Protein AF-A0A969TX39-F1 (afdb_mon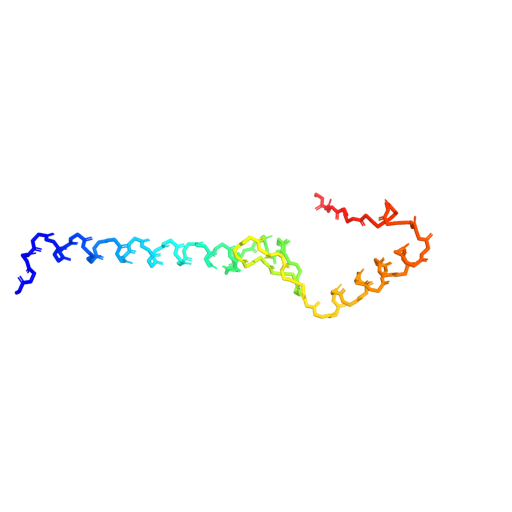omer_lite)

Foldseek 3Di:
DPDPVVVVVVVVVVVVVVVVVCVLVVVFPADDDPPRPPDDPAWGDRRPDTGGHCVVVVVLVVVCVVCVVVVNNVPSDDDDDD

Structure (mmCIF, N/CA/C/O backbone):
data_AF-A0A969TX39-F1
#
_entry.id   AF-A0A969TX39-F1
#
loop_
_atom_site.group_PDB
_atom_site.id
_atom_site.type_symbol
_atom_site.label_atom_id
_atom_site.label_alt_id
_atom_site.label_comp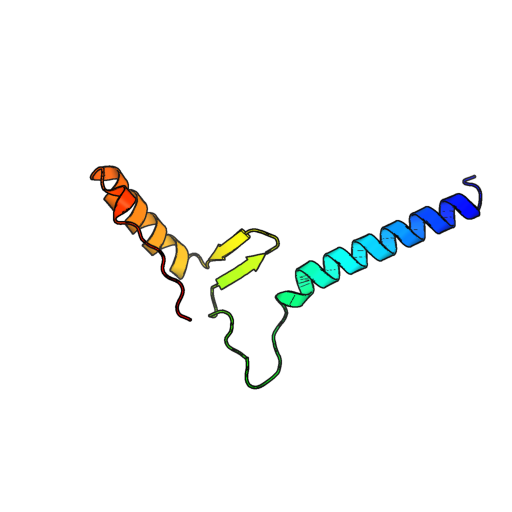_id
_atom_site.label_asym_id
_atom_site.label_entity_id
_atom_site.label_seq_id
_atom_site.pdbx_PDB_ins_code
_atom_site.Cartn_x
_atom_site.Cartn_y
_atom_site.Cartn_z
_atom_site.occupancy
_atom_site.B_iso_or_equiv
_atom_site.auth_seq_id
_atom_site.auth_comp_id
_atom_site.auth_asym_id
_atom_site.auth_atom_id
_atom_site.pdbx_PDB_model_num
ATOM 1 N N . MET A 1 1 ? -3.961 -2.899 -43.701 1.00 60.53 1 MET A N 1
ATOM 2 C CA . MET A 1 1 ? -2.580 -2.626 -43.252 1.00 60.53 1 MET A CA 1
ATOM 3 C C . MET A 1 1 ? -2.599 -1.240 -42.624 1.00 60.53 1 MET A C 1
ATOM 5 O O . MET A 1 1 ? -3.199 -0.360 -43.222 1.00 60.53 1 MET A O 1
ATOM 9 N N . LEU A 1 2 ? -2.106 -1.058 -41.396 1.00 65.12 2 LEU A N 1
ATOM 10 C CA . LEU A 1 2 ? -2.064 0.280 -40.789 1.00 65.12 2 LEU A CA 1
ATOM 11 C C . LEU A 1 2 ? -1.075 1.145 -41.574 1.00 65.12 2 LEU A C 1
ATOM 13 O O . LEU A 1 2 ? 0.043 0.706 -41.828 1.00 65.12 2 LEU A O 1
ATOM 17 N N . GLU A 1 3 ? -1.491 2.357 -41.938 1.00 84.56 3 GLU A N 1
ATOM 18 C CA . GLU A 1 3 ? -0.608 3.342 -42.565 1.00 84.56 3 GLU A CA 1
ATOM 19 C C . GLU A 1 3 ? 0.627 3.561 -41.683 1.00 84.56 3 GLU A C 1
ATOM 21 O O . GLU A 1 3 ? 0.501 3.768 -40.470 1.00 84.56 3 GLU A O 1
ATOM 26 N N . LEU A 1 4 ? 1.816 3.528 -42.291 1.00 83.44 4 LEU A N 1
ATOM 27 C CA . LEU A 1 4 ? 3.105 3.615 -41.596 1.00 83.44 4 LEU A CA 1
ATOM 28 C C . LEU A 1 4 ? 3.172 4.754 -40.548 1.00 83.44 4 LEU A C 1
ATOM 30 O O . LEU A 1 4 ? 3.652 4.504 -39.440 1.00 83.44 4 LEU A O 1
ATOM 34 N N . PRO A 1 5 ? 2.622 5.963 -40.795 1.00 86.88 5 PRO A N 1
ATOM 35 C CA . PRO A 1 5 ? 2.606 7.033 -39.796 1.00 86.88 5 PRO A CA 1
ATOM 36 C C . PRO A 1 5 ? 1.801 6.702 -38.530 1.00 86.88 5 PRO A C 1
ATOM 38 O O . PRO A 1 5 ? 2.210 7.076 -37.432 1.00 86.88 5 PRO A O 1
ATOM 41 N N . LYS A 1 6 ? 0.681 5.976 -38.656 1.00 83.81 6 LYS A N 1
ATOM 42 C CA . LYS A 1 6 ? -0.144 5.567 -37.506 1.00 83.81 6 LYS A CA 1
ATOM 43 C C . LYS A 1 6 ? 0.558 4.500 -36.676 1.00 83.81 6 LYS A C 1
ATOM 45 O O . LYS A 1 6 ? 0.511 4.554 -35.452 1.00 83.81 6 LYS A O 1
ATOM 50 N N . LEU A 1 7 ? 1.249 3.568 -37.332 1.00 85.25 7 LEU A N 1
ATOM 51 C CA . LEU A 1 7 ? 2.040 2.549 -36.644 1.00 85.25 7 LEU A CA 1
ATOM 52 C C . LEU A 1 7 ? 3.162 3.190 -35.808 1.00 85.25 7 LEU A C 1
ATOM 54 O O . LEU A 1 7 ? 3.339 2.840 -34.645 1.00 85.25 7 LEU A O 1
ATOM 58 N N . ILE A 1 8 ? 3.857 4.187 -36.367 1.00 87.00 8 ILE A N 1
ATOM 59 C CA . ILE A 1 8 ? 4.909 4.935 -35.660 1.00 87.00 8 ILE A CA 1
ATOM 60 C C . ILE A 1 8 ? 4.351 5.659 -34.427 1.00 87.00 8 ILE A C 1
ATOM 62 O O . ILE A 1 8 ? 4.987 5.646 -33.374 1.00 87.00 8 ILE A O 1
ATOM 66 N N . GLN A 1 9 ? 3.172 6.278 -34.531 1.00 87.69 9 GLN A N 1
ATOM 67 C CA . GLN A 1 9 ? 2.544 6.961 -33.393 1.00 87.69 9 GLN A CA 1
ATOM 68 C C . GLN A 1 9 ? 2.167 5.990 -32.272 1.00 87.69 9 GLN A C 1
ATOM 70 O O . GLN A 1 9 ? 2.424 6.281 -31.107 1.00 87.69 9 GLN A O 1
ATOM 75 N N . ILE A 1 10 ? 1.623 4.821 -32.620 1.00 85.88 10 ILE A N 1
ATOM 76 C CA . ILE A 1 10 ? 1.274 3.787 -31.639 1.00 85.88 10 ILE A CA 1
ATOM 77 C C . ILE A 1 10 ? 2.534 3.296 -30.921 1.00 85.88 10 ILE A C 1
ATOM 79 O O . ILE A 1 10 ? 2.562 3.280 -29.696 1.00 85.88 10 ILE A O 1
ATOM 83 N N . VAL A 1 11 ? 3.601 2.967 -31.654 1.00 87.81 11 VAL A N 1
ATOM 84 C CA . VAL A 1 11 ? 4.855 2.492 -31.045 1.00 87.81 11 VAL A CA 1
ATOM 85 C C . VAL A 1 11 ? 5.458 3.543 -30.106 1.00 87.81 11 VAL A C 1
ATOM 87 O O . VAL A 1 11 ? 5.911 3.196 -29.019 1.00 87.81 11 VAL A O 1
ATOM 90 N N . LYS A 1 12 ? 5.419 4.830 -30.475 1.00 84.00 12 LYS A N 1
ATOM 91 C CA . LYS A 1 12 ? 5.892 5.917 -29.602 1.00 84.00 12 LYS A CA 1
ATOM 92 C C . LYS A 1 12 ? 5.072 6.036 -28.320 1.00 84.00 12 LYS A C 1
ATOM 94 O O . LYS A 1 12 ? 5.663 6.089 -27.249 1.00 84.00 12 LYS A O 1
ATOM 99 N N . ALA A 1 13 ? 3.744 6.005 -28.422 1.00 83.12 13 ALA A N 1
ATOM 100 C CA . ALA A 1 13 ? 2.867 6.059 -27.254 1.00 83.12 13 ALA A CA 1
ATOM 101 C C . ALA A 1 13 ? 3.090 4.863 -26.310 1.00 83.12 13 ALA A C 1
ATOM 103 O O . ALA A 1 13 ? 3.088 5.022 -25.093 1.00 83.12 13 ALA A O 1
ATOM 104 N N . TRP A 1 14 ? 3.343 3.673 -26.862 1.00 81.94 14 TRP A N 1
ATOM 105 C CA . TRP A 1 14 ? 3.685 2.484 -26.078 1.00 81.94 14 TRP A CA 1
ATOM 106 C C . TRP A 1 14 ? 5.043 2.606 -25.377 1.00 81.94 14 TRP A C 1
ATOM 108 O O . TRP A 1 14 ? 5.151 2.256 -24.207 1.00 81.94 14 TRP A O 1
ATOM 118 N N . LEU A 1 15 ? 6.067 3.136 -26.051 1.00 81.44 15 LEU A N 1
ATOM 119 C CA . LEU A 1 15 ? 7.377 3.380 -25.435 1.00 81.44 15 LEU A CA 1
ATOM 120 C C . LEU A 1 15 ? 7.306 4.443 -24.331 1.00 81.44 15 LEU A C 1
ATOM 122 O O . LEU A 1 15 ? 7.955 4.302 -23.298 1.00 81.44 15 LEU A O 1
ATOM 126 N N . GLU A 1 16 ? 6.507 5.491 -24.527 1.00 74.81 16 GLU A N 1
ATOM 127 C CA . GLU A 1 16 ? 6.254 6.507 -23.502 1.00 74.81 16 GLU A CA 1
ATOM 128 C C . GLU A 1 16 ? 5.504 5.925 -22.299 1.00 74.81 16 GLU A C 1
ATOM 130 O O . GLU A 1 16 ? 5.864 6.223 -21.162 1.00 74.81 16 GLU A O 1
ATOM 135 N N . TYR A 1 17 ? 4.524 5.047 -22.532 1.00 71.75 17 TYR A N 1
ATOM 136 C CA . TYR A 1 17 ? 3.810 4.338 -21.470 1.00 71.75 17 TYR A CA 1
ATOM 137 C C . TYR A 1 17 ? 4.738 3.429 -20.653 1.00 71.75 17 TYR A C 1
ATOM 139 O O . TYR A 1 17 ? 4.757 3.540 -19.430 1.00 71.75 17 TYR A O 1
ATOM 147 N N . ILE A 1 18 ? 5.560 2.605 -21.314 1.00 69.00 18 ILE A N 1
ATOM 148 C CA . ILE A 1 18 ? 6.544 1.735 -20.645 1.00 69.00 18 ILE A CA 1
ATOM 149 C C . ILE A 1 18 ? 7.527 2.578 -19.830 1.00 69.00 18 ILE A C 1
ATOM 151 O O . ILE A 1 18 ? 7.796 2.270 -18.677 1.00 69.00 18 ILE A O 1
ATOM 155 N N . ARG A 1 19 ? 8.011 3.698 -20.380 1.00 66.62 19 ARG A N 1
ATOM 156 C CA . ARG A 1 19 ? 8.912 4.604 -19.658 1.00 66.62 19 ARG A CA 1
ATOM 157 C C . ARG A 1 19 ? 8.250 5.226 -18.425 1.00 66.62 19 ARG A C 1
ATOM 159 O O . ARG A 1 19 ? 8.911 5.391 -17.405 1.00 66.62 19 ARG A O 1
ATOM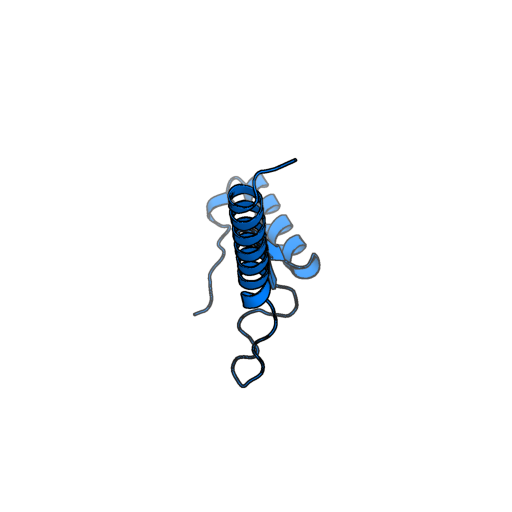 166 N N . LEU A 1 20 ? 6.971 5.589 -18.501 1.00 64.44 20 LEU A N 1
ATOM 167 C CA . LEU A 1 20 ? 6.219 6.091 -17.346 1.00 64.44 20 LEU A CA 1
ATOM 168 C C . LEU A 1 20 ? 6.007 4.997 -16.290 1.00 64.44 20 LEU A C 1
ATOM 170 O O . LEU A 1 20 ? 6.133 5.274 -15.098 1.00 64.44 20 LEU A O 1
ATOM 174 N N . GLU A 1 21 ? 5.733 3.761 -16.703 1.00 61.62 21 GLU A N 1
ATOM 175 C CA . GLU A 1 21 ? 5.623 2.600 -15.811 1.00 61.62 21 GLU A CA 1
ATOM 176 C C . GLU A 1 21 ? 6.962 2.287 -15.122 1.00 61.62 21 GLU A C 1
ATOM 178 O O . GLU A 1 21 ? 7.022 2.108 -13.905 1.00 61.62 21 GLU A O 1
ATOM 183 N N . GLU A 1 22 ? 8.061 2.319 -15.876 1.00 60.72 22 GLU A N 1
ATOM 184 C CA . GLU A 1 22 ? 9.411 2.172 -15.341 1.00 60.72 22 GLU A CA 1
ATOM 185 C C . GLU A 1 22 ? 9.749 3.310 -14.379 1.00 60.72 22 GLU A C 1
ATOM 187 O O . GLU A 1 22 ? 10.249 3.036 -13.302 1.00 60.72 22 GLU A O 1
ATOM 192 N N . MET A 1 23 ? 9.435 4.572 -14.693 1.00 55.88 23 MET A N 1
ATOM 193 C CA . MET A 1 23 ? 9.709 5.710 -13.801 1.00 55.88 23 MET A CA 1
ATOM 194 C C . MET A 1 23 ? 8.875 5.677 -12.515 1.00 55.88 23 MET A C 1
ATOM 196 O O . MET A 1 23 ? 9.401 5.959 -11.440 1.00 55.88 23 MET A O 1
ATOM 200 N N . THR A 1 24 ? 7.598 5.299 -12.603 1.00 56.31 24 THR A N 1
ATOM 201 C CA . THR A 1 24 ? 6.731 5.115 -11.423 1.00 56.31 24 THR A CA 1
ATOM 202 C C . THR A 1 24 ? 7.157 3.922 -10.568 1.00 56.31 24 THR A C 1
ATOM 204 O O . THR A 1 24 ? 6.936 3.924 -9.358 1.00 56.31 24 THR A O 1
ATOM 207 N N . SER A 1 25 ? 7.825 2.937 -11.170 1.0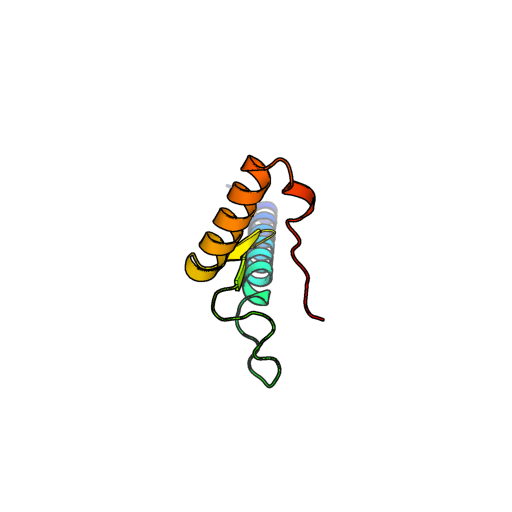0 49.75 25 SER A N 1
ATOM 208 C CA . SER A 1 25 ? 8.419 1.795 -10.468 1.00 49.75 25 SER A CA 1
ATOM 209 C C . SER A 1 25 ? 9.851 2.070 -9.972 1.00 49.75 25 SER A C 1
ATOM 211 O O . SER A 1 25 ? 10.274 1.502 -8.966 1.00 49.75 25 SER A O 1
ATOM 213 N N . ALA A 1 26 ? 10.594 2.965 -10.632 1.00 48.56 26 ALA A N 1
ATOM 214 C CA . ALA A 1 26 ? 12.015 3.227 -10.394 1.00 48.56 26 ALA A CA 1
ATOM 215 C C . ALA A 1 26 ? 12.286 4.134 -9.188 1.00 48.56 26 ALA A C 1
ATOM 217 O O . ALA A 1 26 ? 13.340 4.000 -8.573 1.00 48.56 26 ALA A O 1
ATOM 218 N N . GLU A 1 27 ? 11.352 4.999 -8.774 1.00 46.34 27 GLU A N 1
ATOM 219 C CA . GLU A 1 27 ? 11.510 5.770 -7.523 1.00 46.34 27 GLU A CA 1
ATOM 220 C C . GLU A 1 27 ? 11.569 4.875 -6.266 1.00 46.34 27 GLU A C 1
ATOM 222 O O . GLU A 1 27 ? 12.050 5.296 -5.214 1.00 46.34 27 GLU A O 1
ATOM 227 N N . VAL A 1 28 ? 11.142 3.613 -6.378 1.00 48.25 28 VAL A N 1
ATOM 228 C CA . VAL A 1 28 ? 11.109 2.627 -5.285 1.00 48.25 28 VAL A CA 1
ATOM 229 C C . VAL A 1 28 ? 12.335 1.698 -5.313 1.00 48.25 28 VAL A C 1
ATOM 231 O O . VAL A 1 28 ? 12.666 1.059 -4.307 1.00 48.25 28 VAL A O 1
ATOM 234 N N . GLU A 1 29 ? 13.076 1.640 -6.424 1.00 45.03 29 GLU A N 1
ATOM 235 C CA . GLU A 1 29 ? 14.300 0.846 -6.521 1.00 45.03 29 GLU A CA 1
ATOM 236 C C . GLU A 1 29 ? 15.512 1.603 -5.965 1.00 45.03 29 GLU A C 1
ATOM 238 O O . GLU A 1 29 ? 16.288 2.229 -6.677 1.00 45.03 29 GLU A O 1
ATOM 243 N N . LYS A 1 30 ? 15.718 1.447 -4.652 1.00 45.22 30 LYS A N 1
ATOM 244 C CA . LYS A 1 30 ? 17.033 1.467 -3.988 1.00 45.22 30 LYS A CA 1
ATOM 245 C C . LYS A 1 30 ? 17.943 2.643 -4.370 1.00 45.22 30 LYS A C 1
ATOM 247 O O . LYS A 1 30 ? 18.848 2.510 -5.196 1.00 45.22 30 LYS A O 1
ATOM 252 N N . GLY A 1 31 ? 17.860 3.719 -3.589 1.00 38.44 31 GLY A N 1
ATOM 253 C CA . GLY A 1 31 ? 19.000 4.617 -3.425 1.00 38.44 31 GLY A CA 1
ATOM 254 C C . GLY A 1 31 ? 20.260 3.811 -3.072 1.00 38.44 31 GLY A C 1
ATOM 255 O O . GLY A 1 31 ? 20.361 3.231 -1.991 1.00 38.44 31 GLY A O 1
ATOM 256 N N . ARG A 1 32 ? 21.221 3.738 -3.998 1.00 44.72 32 ARG A N 1
ATOM 257 C CA . ARG A 1 32 ? 22.592 3.310 -3.699 1.00 44.72 32 ARG A CA 1
ATOM 258 C C . ARG A 1 32 ? 23.355 4.543 -3.219 1.00 44.72 32 ARG A C 1
ATOM 260 O O . ARG A 1 32 ? 23.573 5.466 -3.996 1.00 44.72 32 ARG A O 1
ATOM 267 N N . GLY A 1 33 ? 23.739 4.560 -1.943 1.00 54.12 33 GLY A N 1
ATOM 268 C CA . GLY A 1 33 ? 24.511 5.641 -1.319 1.00 54.12 33 GLY A CA 1
ATOM 269 C C . GLY A 1 33 ? 24.083 5.922 0.125 1.00 54.12 33 GLY A C 1
ATOM 270 O O . GLY A 1 33 ? 23.256 5.206 0.680 1.00 54.12 33 GLY A O 1
ATOM 271 N N . ASN A 1 34 ? 24.606 6.999 0.719 1.00 49.06 34 ASN A N 1
ATOM 272 C CA . ASN A 1 34 ? 24.371 7.416 2.117 1.00 49.06 34 ASN A CA 1
ATOM 273 C C . ASN A 1 34 ? 22.903 7.760 2.471 1.00 49.06 34 ASN A C 1
ATOM 275 O O . ASN A 1 34 ? 22.617 8.121 3.607 1.00 49.06 34 ASN A O 1
ATOM 279 N N . TYR A 1 35 ? 21.973 7.627 1.524 1.00 48.47 35 TYR A N 1
ATOM 280 C CA . TYR A 1 35 ? 20.536 7.890 1.670 1.00 48.47 35 TYR A CA 1
ATOM 281 C C . TYR A 1 35 ? 19.706 6.593 1.725 1.00 48.47 35 TYR A C 1
ATOM 283 O O . TYR A 1 35 ? 18.532 6.570 1.369 1.00 48.47 35 TYR A O 1
ATOM 291 N N . GLN A 1 36 ? 20.316 5.490 2.169 1.00 45.06 36 GLN A N 1
ATOM 292 C CA . GLN A 1 36 ? 19.776 4.122 2.131 1.00 45.06 36 GLN A CA 1
ATOM 293 C C . GLN A 1 36 ? 18.541 3.864 3.025 1.00 45.06 36 GLN A C 1
ATOM 295 O O . GLN A 1 36 ? 18.102 2.725 3.149 1.00 45.06 36 GLN A O 1
ATOM 300 N N . LYS A 1 37 ? 17.962 4.887 3.660 1.00 45.81 37 LYS A N 1
ATOM 301 C CA . LYS A 1 37 ? 16.837 4.740 4.594 1.00 45.81 37 LYS A CA 1
ATOM 302 C C . LYS A 1 37 ? 15.778 5.822 4.402 1.00 45.81 37 LYS A C 1
ATOM 304 O O . LYS A 1 37 ? 15.474 6.550 5.336 1.00 45.81 37 LYS A O 1
ATOM 309 N N . VAL A 1 38 ? 15.210 5.950 3.204 1.00 50.06 38 VAL A N 1
ATOM 310 C CA . VAL A 1 38 ? 13.950 6.712 3.086 1.00 50.06 38 VAL A CA 1
ATOM 311 C C . VAL A 1 38 ? 12.765 5.855 3.554 1.00 50.06 38 VAL A C 1
ATOM 313 O O . VAL A 1 38 ? 11.822 6.377 4.133 1.00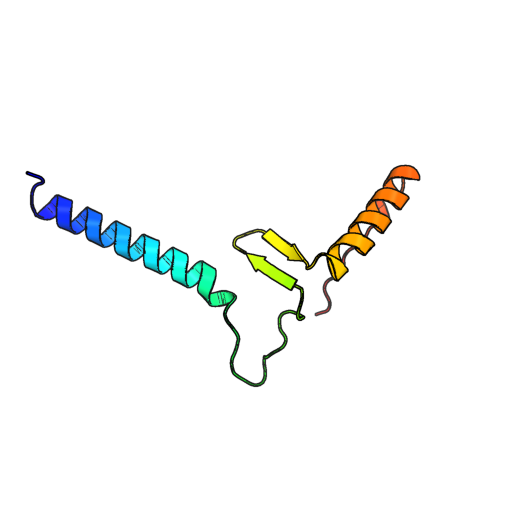 50.06 38 VAL A O 1
ATOM 316 N N . PHE A 1 39 ? 12.847 4.527 3.408 1.00 53.94 39 PHE A N 1
ATOM 317 C CA . PHE A 1 39 ? 11.812 3.595 3.857 1.00 53.94 39 PHE A CA 1
ATOM 318 C C . PHE A 1 39 ? 12.432 2.398 4.585 1.00 53.94 39 PHE A C 1
ATOM 320 O O . PHE A 1 39 ? 13.436 1.843 4.133 1.00 53.94 39 PHE A O 1
ATOM 327 N N . ASP A 1 40 ? 11.854 2.030 5.730 1.00 60.16 40 ASP A N 1
ATOM 328 C CA . ASP A 1 40 ? 12.258 0.855 6.509 1.00 60.16 40 ASP A CA 1
ATOM 329 C C . ASP A 1 40 ? 11.943 -0.443 5.740 1.00 60.16 40 ASP A C 1
ATOM 331 O O . ASP A 1 40 ? 11.060 -0.472 4.873 1.00 60.16 40 ASP A O 1
ATOM 335 N N . SER A 1 41 ? 12.656 -1.532 6.041 1.00 60.19 41 SER A N 1
ATOM 336 C CA . SER A 1 41 ? 12.420 -2.858 5.466 1.00 60.19 41 SER A CA 1
ATOM 337 C C . SER A 1 41 ? 11.046 -3.378 5.891 1.00 60.19 41 SER A C 1
ATOM 339 O O . SER A 1 41 ? 10.906 -4.049 6.904 1.00 60.19 41 SER A O 1
ATOM 341 N N . GLY A 1 42 ? 10.020 -3.023 5.126 1.00 65.75 42 GLY A N 1
ATOM 342 C CA . GLY A 1 42 ? 8.626 -3.320 5.455 1.00 65.75 42 GLY A CA 1
ATOM 343 C C . GLY A 1 42 ? 7.656 -2.229 5.015 1.00 65.75 42 GLY A C 1
ATOM 344 O O . GLY A 1 42 ? 6.455 -2.463 5.014 1.00 65.75 42 GLY A O 1
ATOM 345 N N . VAL A 1 43 ? 8.156 -1.068 4.587 1.00 71.88 43 VAL A N 1
ATOM 346 C CA . VAL A 1 43 ? 7.347 0.015 4.025 1.00 71.88 43 VAL A CA 1
ATOM 347 C C . VAL A 1 43 ? 7.707 0.187 2.556 1.00 71.88 43 VAL A C 1
ATOM 349 O O . VAL A 1 43 ? 8.873 0.362 2.207 1.00 71.88 43 VAL A O 1
ATOM 352 N N . ARG A 1 44 ? 6.715 0.112 1.671 1.00 69.81 44 ARG A N 1
ATOM 353 C CA . ARG A 1 44 ? 6.891 0.341 0.233 1.00 69.81 44 ARG A CA 1
ATOM 354 C C . ARG A 1 44 ? 5.796 1.258 -0.274 1.00 69.81 44 ARG A C 1
ATOM 356 O O . ARG A 1 44 ? 4.646 1.140 0.131 1.00 69.81 44 ARG A O 1
ATOM 363 N N . LEU A 1 45 ? 6.139 2.136 -1.200 1.00 64.38 45 LEU A N 1
ATOM 364 C CA . LEU A 1 45 ? 5.153 2.847 -1.999 1.00 64.38 45 LEU A CA 1
ATOM 365 C C . LEU A 1 45 ? 4.988 2.087 -3.310 1.00 64.38 45 LEU A C 1
ATOM 367 O O . LEU A 1 45 ? 5.973 1.719 -3.937 1.00 64.38 45 LEU A O 1
ATOM 371 N N . ALA A 1 46 ? 3.752 1.799 -3.697 1.00 64.06 46 ALA A N 1
ATOM 372 C CA . ALA A 1 46 ? 3.435 1.244 -5.005 1.00 64.06 46 ALA A CA 1
ATOM 373 C C . ALA A 1 46 ? 2.306 2.080 -5.602 1.00 64.06 46 ALA A C 1
ATOM 375 O O . ALA A 1 46 ? 1.173 2.056 -5.108 1.00 64.06 46 ALA A O 1
ATOM 376 N N . ASN A 1 47 ? 2.621 2.841 -6.652 1.00 64.00 47 ASN A N 1
ATOM 377 C CA . ASN A 1 47 ? 1.737 3.864 -7.210 1.00 64.00 47 ASN A CA 1
ATOM 378 C C . ASN A 1 47 ? 1.322 4.885 -6.132 1.00 64.00 47 ASN A C 1
ATOM 380 O O . ASN A 1 47 ? 2.162 5.535 -5.522 1.00 64.00 47 ASN A O 1
ATOM 384 N N . ASN A 1 48 ? 0.022 4.998 -5.858 1.00 65.88 48 ASN A N 1
ATOM 385 C CA . ASN A 1 48 ? -0.554 5.865 -4.832 1.00 65.88 48 ASN A CA 1
ATOM 386 C C . ASN A 1 48 ? -0.895 5.126 -3.525 1.00 65.88 48 ASN A C 1
ATOM 388 O O . ASN A 1 48 ? -1.696 5.623 -2.730 1.00 65.88 48 ASN A O 1
ATOM 392 N N . LYS A 1 49 ? -0.355 3.920 -3.316 1.00 61.59 49 LYS A N 1
ATOM 393 C CA . LYS A 1 49 ? -0.639 3.093 -2.137 1.00 61.59 49 LYS A CA 1
ATOM 394 C C . LYS A 1 49 ? 0.614 2.914 -1.291 1.00 61.59 49 LYS A C 1
ATOM 396 O O . LYS A 1 49 ? 1.667 2.537 -1.801 1.00 61.59 49 LYS A O 1
ATOM 401 N N . LEU A 1 50 ? 0.462 3.123 0.015 1.00 74.25 50 LEU A N 1
ATOM 402 C CA . LEU A 1 50 ? 1.440 2.711 1.014 1.00 74.25 50 LEU A CA 1
ATOM 403 C C . LEU A 1 50 ? 1.197 1.239 1.352 1.00 74.25 50 LEU A C 1
ATOM 405 O O . LEU A 1 50 ? 0.151 0.879 1.890 1.00 74.25 50 LEU A O 1
ATOM 409 N N . LEU A 1 51 ? 2.152 0.393 0.994 1.00 76.75 51 LEU A N 1
ATOM 410 C CA . LEU A 1 51 ? 2.183 -1.016 1.342 1.00 76.75 51 LEU A CA 1
ATOM 411 C C . LEU A 1 51 ? 3.039 -1.186 2.594 1.00 76.75 51 LEU A C 1
ATOM 413 O O . LEU A 1 51 ? 4.211 -0.812 2.619 1.00 76.75 51 LEU A O 1
ATOM 417 N N . LEU A 1 52 ? 2.433 -1.764 3.620 1.00 82.00 52 LEU A N 1
ATOM 418 C CA . LEU A 1 52 ? 3.099 -2.159 4.848 1.00 82.00 52 LEU A CA 1
ATOM 419 C C . LEU A 1 52 ? 3.180 -3.684 4.870 1.00 82.00 52 LEU A C 1
ATOM 421 O O . LEU A 1 52 ? 2.222 -4.362 4.494 1.00 82.00 52 LEU A O 1
ATOM 425 N N . ASP A 1 53 ? 4.314 -4.218 5.304 1.00 84.25 53 ASP A N 1
ATOM 426 C CA . ASP A 1 53 ? 4.436 -5.624 5.671 1.00 84.25 53 ASP A CA 1
ATOM 427 C C . ASP A 1 53 ? 3.376 -5.968 6.727 1.00 84.25 53 ASP A C 1
ATOM 429 O O . ASP A 1 53 ? 3.016 -5.121 7.551 1.00 84.25 53 ASP A O 1
ATOM 433 N N . SER A 1 54 ? 2.876 -7.205 6.724 1.00 80.81 54 SER A N 1
ATOM 434 C CA . SER A 1 54 ? 1.888 -7.672 7.703 1.00 80.81 54 SER A CA 1
ATOM 435 C C . SER A 1 54 ? 2.330 -7.411 9.143 1.00 80.81 54 SER A C 1
ATOM 437 O O . SER A 1 54 ? 1.518 -6.989 9.961 1.00 80.81 54 SER A O 1
ATOM 439 N N . SER A 1 55 ? 3.627 -7.554 9.430 1.00 83.56 55 SER A N 1
ATOM 440 C CA . SER A 1 55 ? 4.203 -7.283 10.753 1.00 83.56 55 SER A CA 1
ATOM 441 C C . SER A 1 55 ? 4.036 -5.830 11.220 1.00 83.56 55 SER A C 1
ATOM 443 O O . SER A 1 55 ? 3.936 -5.583 12.420 1.00 83.56 55 SER A O 1
ATOM 445 N N . LEU A 1 56 ? 3.968 -4.872 10.289 1.00 81.69 56 LEU A N 1
ATOM 446 C CA . LEU A 1 56 ? 3.740 -3.451 10.570 1.00 81.69 56 LEU A CA 1
ATOM 447 C C . LEU A 1 56 ? 2.257 -3.073 10.460 1.00 81.69 56 LEU A C 1
ATOM 449 O O . LEU A 1 56 ? 1.780 -2.209 11.194 1.00 81.69 56 LEU A O 1
ATOM 453 N N . PHE A 1 57 ? 1.520 -3.715 9.553 1.00 87.06 57 PHE A N 1
ATOM 454 C CA . PHE A 1 57 ? 0.111 -3.423 9.305 1.00 87.06 57 PHE A CA 1
ATOM 455 C C . PHE A 1 57 ? -0.817 -3.964 10.398 1.00 87.06 57 PHE A C 1
ATOM 457 O O . PHE A 1 57 ? -1.703 -3.240 10.851 1.00 87.06 57 PHE A O 1
ATOM 464 N N . GLU A 1 58 ? -0.630 -5.215 10.831 1.00 88.81 58 GLU A N 1
ATOM 465 C CA . GLU A 1 58 ? -1.532 -5.876 11.784 1.00 88.81 58 GLU A CA 1
ATOM 466 C C . GLU A 1 58 ? -1.667 -5.109 13.111 1.00 88.81 58 GLU A C 1
ATOM 468 O O . GLU A 1 58 ? -2.804 -4.882 13.537 1.00 88.81 58 GLU A O 1
ATOM 473 N N . PRO A 1 59 ? -0.583 -4.620 13.752 1.00 87.06 59 PRO A N 1
ATOM 474 C CA . PRO A 1 59 ? -0.703 -3.840 14.984 1.00 87.06 59 PRO A CA 1
ATOM 475 C C . PRO A 1 59 ? -1.483 -2.534 14.787 1.00 87.06 59 PRO A C 1
ATOM 477 O O . PRO A 1 59 ? -2.339 -2.197 15.606 1.00 87.06 59 PRO A O 1
ATOM 480 N N . LEU A 1 60 ? -1.237 -1.826 13.677 1.00 87.31 60 LEU A N 1
ATOM 481 C CA . LEU A 1 60 ? -1.941 -0.585 13.337 1.00 87.31 60 LEU A CA 1
ATOM 482 C C . LEU A 1 60 ? -3.431 -0.843 13.088 1.00 87.31 60 LEU A C 1
ATOM 484 O O . LEU A 1 60 ? -4.287 -0.095 13.566 1.00 87.31 60 LEU A O 1
ATOM 488 N N . GLN A 1 61 ? -3.750 -1.931 12.385 1.00 89.69 61 GLN A N 1
ATOM 489 C CA . GLN A 1 61 ? -5.124 -2.347 12.136 1.00 89.69 61 GLN A CA 1
ATOM 490 C C . GLN A 1 61 ? -5.845 -2.691 13.445 1.00 89.69 61 GLN A C 1
ATOM 492 O O . GLN A 1 61 ? -6.967 -2.231 13.659 1.00 89.69 61 GLN A O 1
ATOM 497 N N . GLN A 1 62 ? -5.210 -3.459 14.335 1.00 91.19 62 GLN A N 1
ATOM 498 C CA . GLN A 1 62 ? -5.786 -3.816 15.636 1.00 91.19 62 GLN A CA 1
ATOM 499 C C . GLN A 1 62 ? -6.016 -2.582 16.512 1.00 91.19 62 GLN A C 1
ATOM 501 O O . GLN A 1 62 ? -7.089 -2.438 17.102 1.00 91.19 62 GLN A O 1
ATOM 506 N N . GLN A 1 63 ? -5.058 -1.653 16.546 1.00 88.94 63 GLN A N 1
ATOM 507 C CA . GLN A 1 63 ? -5.204 -0.393 17.269 1.00 88.94 63 GLN A CA 1
ATOM 508 C C . GLN A 1 63 ? -6.404 0.406 16.746 1.00 88.94 63 GLN A C 1
ATOM 510 O O . GLN A 1 63 ? -7.270 0.788 17.536 1.00 88.94 63 GLN A O 1
ATOM 515 N N . TYR A 1 64 ? -6.512 0.590 15.428 1.00 90.19 64 TYR A N 1
ATOM 516 C CA . TYR A 1 64 ? -7.653 1.276 14.822 1.00 90.19 64 TYR A CA 1
ATOM 517 C C . TYR A 1 64 ? -8.986 0.586 15.146 1.00 90.19 64 TYR A C 1
ATOM 519 O O . TYR A 1 64 ? -9.939 1.245 15.562 1.00 90.19 64 TYR A O 1
ATOM 527 N N . LEU A 1 65 ? -9.060 -0.743 15.010 1.00 92.38 65 LEU A N 1
ATOM 528 C CA . LEU A 1 65 ? -10.275 -1.506 15.312 1.00 92.38 65 LEU A CA 1
ATOM 529 C C . LEU A 1 65 ? -10.674 -1.389 16.788 1.00 92.38 65 LEU A C 1
ATOM 531 O O . LEU A 1 65 ? -11.857 -1.221 17.083 1.00 92.38 65 LEU A O 1
ATOM 535 N N . SER A 1 66 ? -9.706 -1.419 17.707 1.00 92.38 66 SER A N 1
ATOM 536 C CA . SER A 1 66 ? -9.963 -1.246 19.140 1.00 92.38 66 SER A CA 1
ATOM 537 C C . SER A 1 66 ? -10.508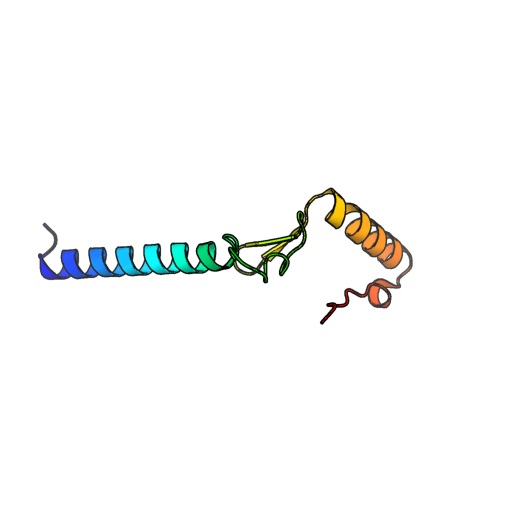 0.148 19.474 1.00 92.38 66 SER A C 1
ATOM 539 O O . SER A 1 66 ? -11.445 0.270 20.262 1.00 92.38 66 SER A O 1
ATOM 541 N N . LEU A 1 67 ? -9.983 1.196 18.832 1.00 91.62 67 LEU A N 1
ATOM 542 C CA . LEU A 1 67 ? -10.453 2.572 19.006 1.00 91.62 67 LEU A CA 1
ATOM 543 C C . LEU A 1 67 ? -11.835 2.772 18.382 1.00 91.62 67 LEU A C 1
ATOM 545 O O . LEU A 1 67 ? -12.693 3.414 18.982 1.00 91.62 67 LEU A O 1
ATOM 549 N N . LYS A 1 68 ? -12.092 2.143 17.232 1.00 92.00 68 LYS A N 1
ATOM 550 C CA . LYS A 1 68 ? -13.410 2.119 16.588 1.00 92.00 68 LYS A CA 1
ATOM 551 C C . LYS A 1 68 ? -14.472 1.460 17.467 1.00 92.00 68 LYS A C 1
ATOM 553 O O . LYS A 1 68 ? -15.570 1.988 17.595 1.00 92.00 68 LYS A O 1
ATOM 558 N N . GLN A 1 69 ? -14.146 0.350 18.132 1.00 93.25 69 GLN A N 1
ATOM 559 C CA . GLN A 1 69 ? -15.059 -0.288 19.094 1.00 93.25 69 GLN A CA 1
ATOM 560 C C . GLN A 1 69 ? -15.393 0.619 20.287 1.00 93.25 69 GLN A C 1
ATOM 562 O O . GLN A 1 69 ? -16.468 0.493 20.869 1.00 93.25 69 GLN A O 1
ATOM 567 N N . ARG A 1 70 ? -14.492 1.541 20.640 1.00 92.62 70 ARG A N 1
ATOM 568 C CA . ARG A 1 70 ? -14.670 2.512 21.729 1.00 92.62 70 ARG A CA 1
ATOM 569 C C . ARG A 1 70 ? -15.276 3.844 21.268 1.00 92.62 70 ARG A C 1
ATOM 571 O O . ARG A 1 70 ? -15.501 4.711 22.105 1.00 92.62 70 ARG A O 1
ATOM 578 N N . GLY A 1 71 ? -15.535 4.024 19.968 1.00 91.50 71 GLY A N 1
ATOM 579 C CA . GLY A 1 71 ? -15.992 5.299 19.397 1.00 91.50 71 GLY A CA 1
ATOM 580 C C . GLY A 1 71 ? -14.947 6.422 19.466 1.00 91.50 71 GLY A C 1
ATOM 581 O O . GLY A 1 71 ? -15.302 7.598 19.519 1.00 91.50 71 GLY A O 1
ATOM 582 N N . GLN A 1 72 ? -13.660 6.065 19.515 1.00 91.81 72 GLN A N 1
ATOM 583 C CA . GLN A 1 72 ? -12.519 6.970 19.687 1.00 91.81 72 GLN A CA 1
ATOM 584 C C . GLN A 1 72 ? -11.628 7.009 18.433 1.00 91.81 72 GLN A C 1
ATOM 586 O O . GLN A 1 72 ? -10.409 7.126 18.543 1.00 91.81 72 GLN A O 1
ATOM 591 N N . GLU A 1 73 ? -12.181 6.916 17.213 1.00 86.12 73 GLU A N 1
ATOM 592 C CA . GLU A 1 73 ? -11.343 6.821 16.000 1.00 86.12 73 GLU A CA 1
ATOM 593 C C . GLU A 1 73 ? -10.403 8.023 15.817 1.00 86.12 73 GLU A C 1
ATOM 595 O O . GLU A 1 73 ? -9.347 7.892 15.206 1.00 86.12 73 GLU A O 1
ATOM 600 N N . ARG A 1 74 ? -10.759 9.186 16.380 1.00 84.50 74 ARG A N 1
ATOM 601 C CA . ARG A 1 74 ? -9.944 10.416 16.348 1.00 84.50 74 ARG A CA 1
ATOM 602 C C . ARG A 1 74 ? -8.628 10.308 17.126 1.00 84.50 74 ARG A C 1
ATOM 604 O O . ARG A 1 74 ? -7.740 11.131 16.923 1.00 84.50 74 ARG A O 1
ATOM 611 N N . GLU A 1 75 ? -8.510 9.327 18.017 1.00 83.88 75 GLU A N 1
ATOM 612 C CA . GLU A 1 75 ? -7.282 9.055 18.771 1.00 83.88 75 GLU A CA 1
ATOM 613 C C . GLU A 1 75 ? -6.283 8.220 17.960 1.00 83.88 75 GLU A C 1
ATOM 615 O O . GLU A 1 75 ? -5.108 8.146 18.319 1.00 83.88 75 GLU A O 1
ATOM 620 N N . PHE A 1 76 ? -6.712 7.623 16.842 1.00 87.25 76 PHE A N 1
ATOM 621 C CA . PHE A 1 76 ? -5.800 6.955 15.925 1.00 87.25 76 PHE A CA 1
ATOM 622 C C . PHE A 1 76 ? -5.050 8.007 15.102 1.00 87.25 76 PHE A C 1
ATOM 624 O O . PHE A 1 76 ? -5.623 8.646 14.219 1.00 87.25 76 PHE A O 1
ATOM 631 N N . GLN A 1 77 ? -3.764 8.192 15.394 1.00 77.06 77 GLN A N 1
ATOM 632 C CA . GLN A 1 77 ? -2.908 9.157 14.708 1.00 77.06 77 GLN A CA 1
ATOM 633 C C . GLN A 1 77 ? -1.687 8.457 14.121 1.00 77.06 77 GLN A C 1
ATOM 635 O O . GLN A 1 77 ? -1.021 7.671 14.791 1.00 77.06 77 GLN A O 1
ATOM 640 N N . ILE A 1 78 ? -1.384 8.779 12.865 1.00 73.19 78 ILE A N 1
ATOM 641 C CA . ILE A 1 78 ? -0.142 8.393 12.198 1.00 73.19 78 ILE A CA 1
ATOM 642 C C . ILE A 1 78 ? 0.650 9.681 11.994 1.00 73.19 78 ILE A C 1
ATOM 644 O O . ILE A 1 78 ? 0.176 10.599 11.324 1.00 73.19 78 ILE A O 1
ATOM 648 N N . ALA A 1 79 ? 1.836 9.756 12.591 1.00 62.56 79 ALA A N 1
ATOM 649 C CA . ALA A 1 79 ? 2.761 10.867 12.411 1.00 62.56 79 ALA A CA 1
ATOM 650 C C . ALA A 1 79 ? 3.907 10.452 11.483 1.00 62.56 79 ALA A C 1
ATOM 652 O O . ALA A 1 79 ? 4.356 9.306 11.503 1.00 62.56 79 ALA A O 1
ATOM 653 N N . VAL A 1 80 ? 4.386 11.401 10.683 1.00 47.97 80 VAL A N 1
ATOM 654 C CA . VAL A 1 80 ? 5.589 11.242 9.861 1.00 47.97 80 VAL A CA 1
ATOM 655 C C . VAL A 1 80 ? 6.759 11.828 10.646 1.00 47.97 80 VAL A C 1
ATOM 657 O O . VAL A 1 80 ? 6.689 12.980 11.074 1.00 47.97 80 VAL A O 1
ATOM 660 N N . ALA A 1 81 ? 7.815 11.043 10.862 1.00 50.16 81 ALA A N 1
ATOM 661 C CA . ALA A 1 81 ? 9.079 11.571 11.367 1.00 50.16 81 ALA A CA 1
ATOM 662 C C . ALA A 1 81 ? 9.795 12.289 10.212 1.00 50.16 81 ALA A C 1
ATOM 664 O O . ALA A 1 81 ? 10.015 11.680 9.165 1.00 50.16 81 ALA A O 1
ATOM 665 N N . GLY A 1 82 ? 10.066 13.585 10.386 1.00 38.62 82 GLY A N 1
ATOM 666 C CA . GLY A 1 82 ? 10.848 14.404 9.453 1.00 38.62 82 GLY A CA 1
ATOM 667 C C . GLY A 1 82 ? 12.340 14.354 9.739 1.00 38.62 82 GLY A C 1
ATOM 668 O O . GLY A 1 82 ? 12.701 14.068 10.904 1.00 38.62 82 GLY A O 1
#

Sequence (82 aa):
MLELPKLIQIVKAWLEYIRLEEMTSAEVEKGRGNYQKVFDSGVRLANNKLLLDSSLFEPLQQQYLSLKQRGQEREFQIAVAG

Radius of gyration: 21.08 Å; chains: 1; bounding box: 40×22×65 Å

pLDDT: mean 71.62, std 16.45, range [38.44, 93.25]

Secondary structure (DSSP, 8-state):
---HHHHHHHHHHHHHHHHHHHHHHHTTS---STT--SS-TTEEEETTEEEE-HHHHHHHHHHHHHHHHTT-GGG-------